Protein AF-A0A949GZT8-F1 (afdb_monomer)

Nearest PDB structures (foldseek):
  4mh6-assembly1_A  TM=4.927E-01  e=2.029E-02  Vibrio parahaemolyticus RIMD 2210633
  6ixg-assembly2_B  TM=6.464E-01  e=7.228E-01  Homo sapiens
  5xg2-assembly1_A  TM=4.345E-01  e=2.869E-01  Pyrococcus yayanosii CH1
  3zx6-assembly1_B  TM=3.781E-01  e=6.008E-01  Archaeoglobus fulgidus DSM 4304

Solvent-accessible surface area (backbone atoms only — not comparable to full-atom values): 7134 Å² total; per-residue (Å²): 109,72,68,52,57,51,50,31,53,51,28,48,50,51,32,52,57,42,47,51,51,46,53,51,41,51,52,50,49,52,52,50,52,50,53,51,51,52,52,52,54,50,49,52,53,50,49,58,61,27,73,81,33,83,88,39,45,68,58,41,54,56,47,51,53,52,50,52,54,53,49,54,52,47,53,51,55,48,52,54,46,49,54,49,41,50,54,42,52,52,52,40,52,52,28,48,53,52,25,53,52,35,52,54,53,46,52,55,50,52,53,54,47,52,55,50,51,53,52,50,53,49,52,52,52,53,51,52,49,54,60,56,72,72,53,132

Radius of gyration: 33.01 Å; Cα contacts (8 Å, |Δi|>4): 57; chains: 1; bounding box: 67×18×106 Å

Foldseek 3Di:
DVVLVVQLVVLVVQLVVLVVVLVVLVVVLVVLVVVLVVLVVVLVVLVVVCVVPPVCVVVNVVSVVVSVVVNVVSVVVNVVSVVVSVVSVVSSVVSVVSSVVSVVVVVVVVVVVVVVVVVVVVVVVVVVVVVVVPDD

Sequence (136 aa):
MRTLETLLKLAQRRLDDVGVQAGEAARRLDALAVKRSDLLNRERAEVEAGTSDPAAFHLVSAYRQRVKLALAALDVEIAEAQATSLRIREQLTIAYQEKSRFEQLVEQAVEREAVRLEALDQAALDEAAINRVGRP

Secondary structure (DSSP, 8-state):
-HHHHHHHHHHHHHHHHHHHHHHHHHHHHHHHHHHHHHHHHHHHHHHHHHHT-GGGHHHHHHHHHHHHHHHHHHHHHHHHHHHHHHHHHHHHHHHHHHHHHHHHHHHHHHHHHHHHHHHHHHHHHHHHHHHHHT--

Mean predicted aligned error: 7.24 Å

pLDDT: mean 91.95, std 9.42, range [49.0, 98.0]

Structure (mmCIF, N/CA/C/O backbone):
data_AF-A0A949GZT8-F1
#
_entry.id   AF-A0A949GZT8-F1
#
loop_
_atom_site.group_PDB
_atom_site.id
_atom_site.type_symbol
_atom_site.label_atom_id
_atom_site.label_alt_id
_atom_site.label_comp_id
_atom_site.label_asym_id
_atom_site.label_entity_id
_atom_site.label_seq_id
_atom_site.pdbx_PDB_ins_code
_atom_site.Cartn_x
_atom_site.Cartn_y
_atom_site.Cartn_z
_atom_site.occupancy
_atom_site.B_iso_or_equiv
_atom_site.auth_seq_id
_atom_site.auth_comp_id
_atom_site.auth_asym_id
_atom_site.auth_atom_id
_atom_site.pdbx_PDB_model_num
ATOM 1 N N . MET A 1 1 ? -21.524 -7.718 24.599 1.00 63.72 1 MET A N 1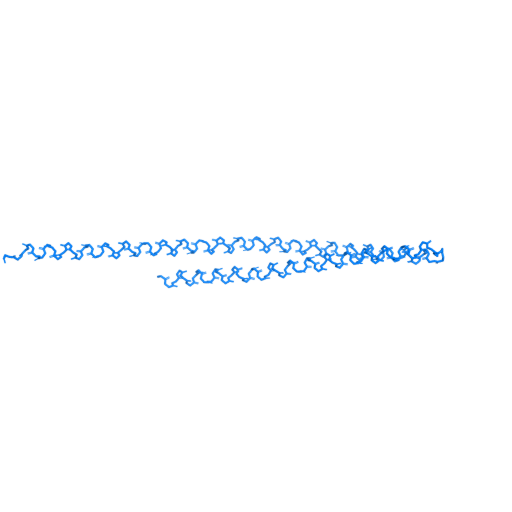
ATOM 2 C CA . MET A 1 1 ? -20.073 -7.861 24.335 1.00 63.72 1 MET A CA 1
ATOM 3 C C . MET A 1 1 ? -19.757 -8.516 22.992 1.00 63.72 1 MET A C 1
ATOM 5 O O . MET A 1 1 ? -19.085 -7.872 22.198 1.00 63.72 1 MET A O 1
ATOM 9 N N . ARG A 1 2 ? -20.311 -9.699 22.664 1.00 71.44 2 ARG A N 1
ATOM 10 C CA . ARG A 1 2 ? -20.016 -10.425 21.401 1.00 71.44 2 ARG A CA 1
ATOM 11 C C . ARG A 1 2 ? -20.094 -9.588 20.112 1.00 71.44 2 ARG A C 1
ATOM 13 O O . ARG A 1 2 ? -19.315 -9.814 19.191 1.00 71.44 2 ARG A O 1
ATOM 20 N N . THR A 1 3 ? -20.997 -8.612 20.034 1.00 88.56 3 THR A N 1
ATOM 21 C CA . THR A 1 3 ? -21.160 -7.760 18.844 1.00 88.56 3 THR A CA 1
ATOM 22 C C . THR A 1 3 ? -19.967 -6.824 18.613 1.00 88.56 3 THR A C 1
ATOM 24 O O . THR A 1 3 ? -19.502 -6.722 17.484 1.00 88.56 3 THR A O 1
ATOM 27 N N . LEU A 1 4 ? -19.425 -6.190 19.663 1.00 90.31 4 LEU A N 1
ATOM 28 C CA . LEU A 1 4 ? -18.268 -5.284 19.549 1.00 90.31 4 LEU A CA 1
ATOM 29 C C . LEU A 1 4 ? -16.985 -6.048 19.212 1.00 90.31 4 LEU A C 1
ATOM 31 O O . LEU A 1 4 ? -16.231 -5.628 18.343 1.00 90.31 4 LEU A O 1
ATOM 35 N N . GLU A 1 5 ? -16.781 -7.213 19.824 1.00 91.62 5 GLU A N 1
ATOM 36 C CA . GLU A 1 5 ? -15.660 -8.102 19.494 1.00 91.62 5 GLU A CA 1
ATOM 37 C C . GLU A 1 5 ? -15.725 -8.593 18.042 1.00 91.62 5 GLU A C 1
ATOM 39 O O . GLU A 1 5 ? -14.701 -8.722 17.373 1.00 91.62 5 GLU A O 1
ATOM 44 N N . THR A 1 6 ? -16.932 -8.853 17.531 1.00 95.00 6 THR A N 1
ATOM 45 C CA . THR A 1 6 ? -17.127 -9.233 16.125 1.00 95.00 6 THR A CA 1
ATOM 46 C C . THR A 1 6 ? -16.781 -8.075 15.189 1.00 95.00 6 THR A C 1
ATOM 48 O O . THR A 1 6 ? -16.100 -8.291 14.188 1.00 95.00 6 THR A O 1
ATOM 51 N N . LEU A 1 7 ? -17.187 -6.845 15.528 1.00 94.81 7 LEU A N 1
ATOM 52 C CA . LEU A 1 7 ? -16.825 -5.644 14.765 1.00 94.81 7 LEU A CA 1
ATOM 53 C C . LEU A 1 7 ? -15.315 -5.385 14.787 1.00 94.81 7 LEU A C 1
ATOM 55 O O . LEU A 1 7 ? -14.737 -5.092 13.744 1.00 94.81 7 LEU A O 1
ATOM 59 N N . LEU A 1 8 ? -14.659 -5.580 15.933 1.00 96.06 8 LEU A N 1
ATOM 60 C CA . LEU A 1 8 ? -13.205 -5.473 16.044 1.00 96.06 8 LEU A CA 1
ATOM 61 C C . LEU A 1 8 ? -12.490 -6.496 15.148 1.00 96.06 8 LEU A C 1
ATOM 63 O O . LEU A 1 8 ? -11.563 -6.141 14.423 1.00 96.06 8 LEU A O 1
ATOM 67 N N . LYS A 1 9 ? -12.948 -7.754 15.133 1.00 96.56 9 LYS A N 1
ATOM 68 C CA . LYS A 1 9 ? -12.408 -8.787 14.230 1.00 96.56 9 LYS A CA 1
ATOM 69 C C . LYS A 1 9 ? -12.608 -8.431 12.758 1.00 96.56 9 LYS A C 1
ATOM 71 O O . LYS A 1 9 ? -11.713 -8.662 11.950 1.00 96.56 9 LYS A O 1
ATOM 76 N N . LEU A 1 10 ? -13.763 -7.867 12.405 1.00 96.50 10 LEU A N 1
ATOM 77 C CA . LEU A 1 10 ? -14.035 -7.422 11.040 1.00 96.50 10 LEU A CA 1
ATOM 78 C C . LEU A 1 10 ? -13.110 -6.267 10.632 1.00 96.50 10 LEU A C 1
ATOM 80 O O . LEU A 1 10 ? -12.559 -6.291 9.534 1.00 96.50 10 LEU A O 1
ATOM 84 N N . ALA A 1 11 ? -12.894 -5.298 11.523 1.00 96.44 11 ALA A N 1
ATOM 85 C CA . ALA A 1 11 ? -11.981 -4.184 11.290 1.00 96.44 11 ALA A CA 1
ATOM 86 C C . ALA A 1 11 ? -10.520 -4.646 11.165 1.00 96.44 11 ALA A C 1
ATOM 88 O O . ALA A 1 11 ? -9.813 -4.185 10.273 1.00 96.44 11 ALA A O 1
ATOM 89 N N . GLN A 1 12 ? -10.086 -5.604 11.992 1.00 97.00 12 GLN A N 1
ATOM 90 C CA . GLN A 1 12 ? -8.771 -6.235 11.859 1.00 97.00 12 GLN A CA 1
ATOM 91 C C . GLN A 1 12 ? -8.621 -6.913 10.493 1.00 97.00 12 GLN A C 1
ATOM 93 O O . GLN A 1 12 ? -7.658 -6.643 9.786 1.00 97.00 12 GLN A O 1
ATOM 98 N N . ARG A 1 13 ? -9.608 -7.715 10.073 1.00 97.56 13 ARG A N 1
ATOM 99 C CA . ARG A 1 13 ? -9.579 -8.366 8.757 1.00 97.56 13 ARG A CA 1
ATOM 100 C C . ARG A 1 13 ? -9.494 -7.352 7.616 1.00 97.56 13 ARG A C 1
ATOM 102 O O . ARG A 1 13 ? -8.713 -7.537 6.695 1.00 97.56 13 ARG A O 1
ATOM 109 N N . ARG A 1 14 ? -10.262 -6.262 7.693 1.00 96.62 14 ARG A N 1
ATOM 110 C CA . ARG A 1 14 ? -10.200 -5.178 6.705 1.00 96.62 14 ARG A CA 1
ATOM 111 C C . ARG A 1 14 ? -8.812 -4.536 6.654 1.00 96.62 14 ARG A C 1
ATOM 113 O O . ARG A 1 14 ? -8.322 -4.250 5.566 1.00 96.62 14 ARG A O 1
ATOM 120 N N . LEU A 1 15 ? -8.191 -4.299 7.810 1.00 97.69 15 LEU A N 1
ATOM 121 C CA . LEU A 1 15 ? -6.830 -3.770 7.889 1.00 97.69 15 LEU A CA 1
ATOM 122 C C . LEU A 1 15 ? -5.824 -4.728 7.237 1.00 97.69 15 LEU A C 1
ATOM 124 O O . LEU A 1 15 ? -4.983 -4.276 6.462 1.00 97.69 15 LEU A O 1
ATOM 128 N N . ASP A 1 16 ? -5.948 -6.028 7.500 1.00 97.81 16 ASP A N 1
ATOM 129 C CA . ASP A 1 16 ? -5.089 -7.059 6.913 1.00 97.81 16 ASP A CA 1
ATOM 130 C C . ASP A 1 16 ? -5.250 -7.120 5.386 1.00 97.81 16 ASP A C 1
ATOM 132 O O . ASP A 1 16 ? -4.257 -7.085 4.658 1.00 97.81 16 ASP A O 1
ATOM 136 N N . ASP A 1 17 ? -6.491 -7.118 4.889 1.00 97.75 17 ASP A N 1
ATOM 137 C CA . ASP A 1 17 ? -6.802 -7.150 3.455 1.00 97.75 17 ASP A CA 1
ATOM 138 C C . ASP A 1 17 ? -6.201 -5.935 2.720 1.00 97.75 17 ASP A C 1
ATOM 140 O O . ASP A 1 17 ? -5.572 -6.075 1.667 1.00 97.75 17 ASP A O 1
ATOM 144 N N . VAL A 1 18 ? -6.333 -4.730 3.289 1.00 97.19 18 VAL A N 1
ATOM 145 C CA . VAL A 1 18 ? -5.719 -3.513 2.725 1.00 97.19 18 VAL A CA 1
ATOM 146 C C . VAL A 1 18 ? -4.190 -3.557 2.847 1.00 97.19 18 VAL A C 1
ATOM 148 O O . VAL A 1 18 ? -3.483 -3.088 1.954 1.00 97.19 18 VAL A O 1
ATOM 151 N N . GLY A 1 19 ? -3.654 -4.159 3.912 1.00 97.06 19 GLY A N 1
ATOM 152 C CA . GLY A 1 19 ? -2.219 -4.382 4.089 1.00 97.06 19 GLY A CA 1
ATOM 153 C C . GLY A 1 19 ? -1.613 -5.261 2.991 1.00 97.06 19 GLY A C 1
ATOM 154 O O . GLY A 1 19 ? -0.549 -4.938 2.459 1.00 97.06 19 GLY A O 1
ATOM 155 N N . VAL A 1 20 ? -2.316 -6.321 2.581 1.00 98.00 20 VAL A N 1
ATOM 156 C CA . VAL A 1 20 ? -1.912 -7.168 1.445 1.00 98.00 20 VAL A CA 1
ATOM 157 C C . VAL A 1 20 ? -1.854 -6.349 0.154 1.00 98.00 20 VAL A C 1
ATOM 159 O O . VAL A 1 20 ? -0.839 -6.380 -0.546 1.00 98.00 20 VAL A O 1
ATOM 162 N N . GLN A 1 21 ? -2.892 -5.555 -0.123 1.00 97.31 21 GLN A N 1
ATOM 163 C CA . GLN A 1 21 ? -2.943 -4.689 -1.307 1.00 97.31 21 GLN A CA 1
ATOM 164 C C . GLN A 1 21 ? -1.808 -3.657 -1.317 1.00 97.31 21 GLN A C 1
ATOM 166 O O . GLN A 1 21 ? -1.208 -3.401 -2.362 1.00 97.31 21 GLN A O 1
ATOM 171 N N . ALA A 1 22 ? -1.462 -3.093 -0.156 1.00 96.50 22 ALA A N 1
ATOM 172 C CA . ALA A 1 22 ? -0.331 -2.177 -0.027 1.00 96.50 22 ALA A CA 1
ATOM 173 C C . ALA A 1 22 ? 0.995 -2.868 -0.384 1.00 96.50 22 ALA A C 1
ATOM 175 O O . ALA A 1 22 ? 1.807 -2.310 -1.125 1.00 96.50 22 ALA A O 1
ATOM 176 N N . GLY A 1 23 ? 1.194 -4.104 0.083 1.00 96.94 23 GLY A N 1
ATOM 177 C CA . GLY A 1 23 ? 2.371 -4.907 -0.248 1.00 96.94 23 GLY A CA 1
ATOM 178 C C . GLY A 1 23 ? 2.450 -5.299 -1.729 1.00 96.94 23 GLY A C 1
ATOM 179 O O . GLY A 1 23 ? 3.538 -5.376 -2.300 1.00 96.94 23 GLY A O 1
ATOM 180 N N . GLU A 1 24 ? 1.319 -5.544 -2.386 1.00 97.38 24 GLU A N 1
ATOM 181 C CA . GLU A 1 24 ? 1.264 -5.769 -3.837 1.00 97.38 24 GLU A CA 1
ATOM 182 C C . GLU A 1 24 ? 1.588 -4.501 -4.633 1.00 97.38 24 GLU A C 1
ATOM 184 O O . GLU A 1 24 ? 2.376 -4.554 -5.580 1.00 97.38 24 GLU A O 1
ATOM 189 N N . ALA A 1 25 ? 1.047 -3.352 -4.222 1.00 96.75 25 ALA A N 1
ATOM 190 C CA . ALA A 1 25 ? 1.331 -2.066 -4.852 1.00 96.75 25 ALA A CA 1
ATOM 191 C C . ALA A 1 25 ? 2.815 -1.679 -4.735 1.00 96.75 25 ALA A C 1
ATOM 193 O O . ALA A 1 25 ? 3.409 -1.245 -5.723 1.00 96.75 25 ALA A O 1
ATOM 194 N N . ALA A 1 26 ? 3.430 -1.902 -3.568 1.00 95.81 26 ALA A N 1
ATOM 195 C CA . ALA A 1 26 ? 4.860 -1.680 -3.357 1.00 95.81 26 ALA A CA 1
ATOM 196 C C . ALA A 1 26 ? 5.712 -2.564 -4.283 1.00 95.81 26 ALA A C 1
ATOM 198 O O . ALA A 1 26 ? 6.533 -2.052 -5.041 1.00 95.81 26 ALA A O 1
ATOM 199 N N . ARG A 1 27 ? 5.434 -3.876 -4.328 1.00 97.88 27 ARG A N 1
ATOM 200 C CA . ARG A 1 27 ? 6.136 -4.810 -5.227 1.00 97.88 27 ARG A CA 1
ATOM 201 C C . ARG A 1 27 ? 6.001 -4.424 -6.700 1.00 97.88 27 ARG A C 1
ATOM 203 O O . ARG A 1 27 ? 6.953 -4.570 -7.464 1.00 97.88 27 ARG A O 1
ATOM 210 N N . ARG A 1 28 ? 4.833 -3.923 -7.113 1.00 97.38 28 ARG A N 1
ATOM 211 C CA . ARG A 1 28 ? 4.620 -3.429 -8.480 1.00 97.38 28 ARG A CA 1
ATOM 212 C C . ARG A 1 28 ? 5.479 -2.201 -8.781 1.00 97.38 28 ARG A C 1
ATOM 214 O O . ARG A 1 28 ? 6.051 -2.131 -9.866 1.00 97.38 28 ARG A O 1
ATOM 221 N N . LEU A 1 29 ? 5.570 -1.251 -7.852 1.00 97.50 29 LEU A N 1
ATOM 222 C CA . LEU A 1 29 ? 6.425 -0.072 -8.004 1.00 97.50 29 LEU A CA 1
ATOM 223 C C . LEU A 1 29 ? 7.901 -0.454 -8.114 1.00 97.50 29 LEU A C 1
ATOM 225 O O . LEU A 1 29 ? 8.577 0.027 -9.024 1.00 97.50 29 LEU A O 1
ATOM 229 N N . ASP A 1 30 ? 8.369 -1.368 -7.265 1.00 97.69 30 ASP A N 1
ATOM 230 C CA . ASP A 1 30 ? 9.743 -1.870 -7.314 1.00 97.69 30 ASP A CA 1
ATOM 231 C C . ASP A 1 30 ? 10.036 -2.550 -8.658 1.00 97.69 30 ASP A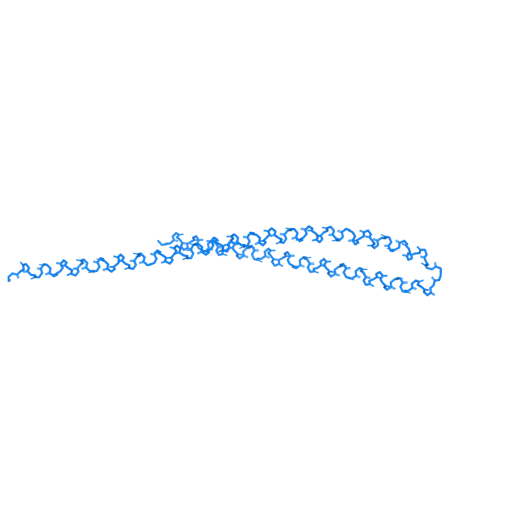 C 1
ATOM 233 O O . ASP A 1 30 ? 11.042 -2.258 -9.305 1.00 97.69 30 ASP A O 1
ATOM 237 N N . ALA A 1 31 ? 9.123 -3.398 -9.143 1.00 98.00 31 ALA A N 1
ATOM 238 C CA . ALA A 1 31 ? 9.271 -4.064 -10.436 1.00 98.00 31 ALA A CA 1
ATOM 239 C C . ALA A 1 31 ? 9.342 -3.069 -11.610 1.00 98.00 31 ALA A C 1
ATOM 241 O O . ALA A 1 31 ? 10.156 -3.240 -12.522 1.00 98.00 31 ALA A O 1
ATOM 242 N N . LEU A 1 32 ? 8.521 -2.013 -11.593 1.00 98.00 32 LEU A N 1
ATOM 243 C CA . LEU A 1 32 ? 8.565 -0.957 -12.609 1.00 98.00 32 LEU A CA 1
ATOM 244 C C . LEU A 1 32 ? 9.864 -0.145 -12.534 1.00 98.00 32 LEU A C 1
ATOM 246 O O . LEU A 1 32 ? 10.447 0.169 -13.574 1.00 98.00 32 LEU A O 1
ATOM 250 N N . ALA A 1 33 ? 10.350 0.152 -11.326 1.00 95.88 33 ALA A N 1
ATOM 251 C CA . ALA A 1 33 ? 11.615 0.848 -11.119 1.00 95.88 33 ALA A CA 1
ATOM 252 C C . ALA A 1 33 ? 12.804 0.036 -11.657 1.00 95.88 33 ALA A C 1
ATOM 254 O O . ALA A 1 33 ? 13.629 0.585 -12.390 1.00 95.88 33 ALA A O 1
ATOM 255 N N . VAL A 1 34 ? 12.842 -1.273 -11.380 1.00 97.69 34 VAL A N 1
ATOM 256 C CA . VAL A 1 34 ? 13.857 -2.196 -11.916 1.00 97.69 34 VAL A CA 1
ATOM 257 C C . VAL A 1 34 ? 13.787 -2.258 -13.442 1.00 97.69 34 VAL A C 1
ATOM 259 O O . VAL A 1 34 ? 14.794 -2.084 -14.124 1.00 97.69 34 VAL A O 1
ATOM 262 N N . LYS A 1 35 ? 12.587 -2.411 -14.015 1.00 97.81 35 LYS A N 1
ATOM 263 C CA . LYS A 1 35 ? 12.402 -2.433 -15.475 1.00 97.81 35 LYS A CA 1
ATOM 264 C C . LYS A 1 35 ? 12.910 -1.147 -16.135 1.00 97.81 35 LYS A C 1
ATOM 266 O O . LYS A 1 35 ? 13.532 -1.196 -17.197 1.00 97.81 35 LYS A O 1
ATOM 271 N N . ARG A 1 36 ? 12.670 0.004 -15.502 1.00 97.12 36 ARG A N 1
ATOM 272 C CA . ARG A 1 36 ? 13.163 1.306 -15.962 1.00 97.12 36 ARG A CA 1
ATOM 273 C C . ARG A 1 36 ? 14.687 1.401 -15.877 1.00 97.12 36 ARG A C 1
ATOM 275 O O . ARG A 1 36 ? 15.308 1.851 -16.840 1.00 97.12 36 ARG A O 1
ATOM 282 N N . SER A 1 37 ? 15.296 0.977 -14.766 1.00 96.62 37 SER A N 1
ATOM 283 C CA . SER A 1 37 ? 16.759 0.987 -14.624 1.00 96.62 37 SER A CA 1
ATOM 284 C C . SER A 1 37 ? 17.438 0.054 -15.619 1.00 96.62 37 SER A C 1
ATOM 286 O O . SER A 1 37 ? 18.434 0.437 -16.227 1.00 96.62 37 SER A O 1
ATOM 288 N N . ASP A 1 38 ? 16.872 -1.129 -15.851 1.00 97.19 38 ASP A N 1
ATOM 289 C CA . ASP A 1 38 ? 17.402 -2.096 -16.812 1.00 97.19 38 ASP A CA 1
ATOM 290 C C . ASP A 1 38 ? 17.378 -1.541 -18.233 1.00 97.19 38 ASP A C 1
ATOM 292 O O . ASP A 1 38 ? 18.349 -1.686 -18.975 1.00 97.19 38 ASP A O 1
ATOM 296 N N . LEU A 1 39 ? 16.290 -0.866 -18.612 1.00 96.38 39 LEU A N 1
ATOM 297 C CA . LEU A 1 39 ? 16.175 -0.239 -19.924 1.00 96.38 39 LEU A CA 1
ATOM 298 C C . LEU A 1 39 ? 17.215 0.877 -20.117 1.00 96.38 39 LEU A C 1
ATOM 300 O O . LEU A 1 39 ? 17.838 0.946 -21.173 1.00 96.38 39 LEU A O 1
ATOM 304 N N . LEU A 1 40 ? 17.449 1.703 -19.092 1.00 95.81 40 LEU A N 1
ATOM 305 C CA . LEU A 1 40 ? 18.490 2.739 -19.115 1.00 95.81 40 LEU A CA 1
ATOM 306 C C . LEU A 1 40 ? 19.901 2.143 -19.196 1.00 95.81 40 LEU A C 1
ATOM 308 O O . LEU A 1 40 ? 20.740 2.642 -19.942 1.00 95.81 40 LEU A O 1
ATOM 312 N N . ASN A 1 41 ? 20.170 1.068 -18.455 1.00 96.06 41 ASN A N 1
ATOM 313 C CA . ASN A 1 41 ? 21.465 0.389 -18.490 1.00 96.06 41 ASN A CA 1
ATOM 314 C C . ASN A 1 41 ? 21.728 -0.241 -19.863 1.00 96.06 41 ASN A C 1
ATOM 316 O O . ASN A 1 41 ? 22.827 -0.113 -20.399 1.00 96.06 41 ASN A O 1
ATOM 320 N N . ARG A 1 42 ? 20.704 -0.855 -20.469 1.00 93.94 42 ARG A N 1
ATOM 321 C CA . ARG A 1 42 ? 20.778 -1.367 -21.844 1.00 93.94 42 ARG A CA 1
ATOM 322 C C . ARG A 1 42 ? 20.982 -0.246 -22.856 1.00 93.94 42 ARG A C 1
ATOM 324 O O . ARG A 1 42 ? 21.767 -0.421 -23.775 1.00 93.94 42 ARG A O 1
ATOM 331 N N . GLU A 1 43 ? 20.320 0.904 -22.696 1.00 94.12 43 GLU A N 1
ATOM 332 C CA . GLU A 1 43 ? 2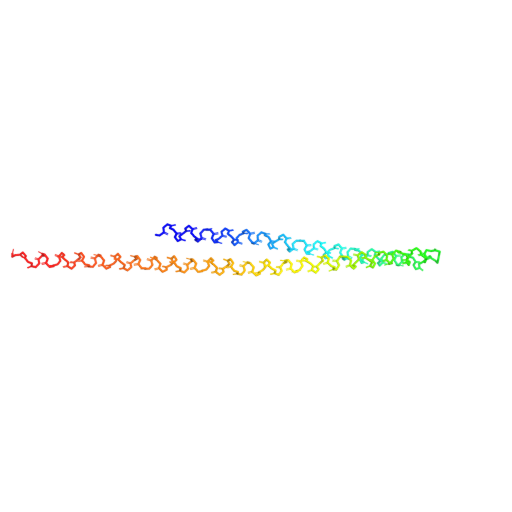0.567 2.068 -23.558 1.00 94.12 43 GLU A CA 1
ATOM 333 C C . GLU A 1 43 ? 22.036 2.482 -23.530 1.00 94.12 43 GLU A C 1
ATOM 335 O O . GLU A 1 43 ? 22.641 2.655 -24.583 1.00 94.12 43 GLU A O 1
ATOM 340 N N . ARG A 1 44 ? 22.617 2.604 -22.332 1.00 92.38 44 ARG A N 1
ATOM 341 C CA . ARG A 1 44 ? 24.022 2.995 -22.164 1.00 92.38 44 ARG A CA 1
ATOM 342 C C . ARG A 1 44 ? 24.969 2.017 -22.852 1.00 92.38 44 ARG A C 1
ATOM 344 O O . ARG A 1 44 ? 25.814 2.464 -23.616 1.00 92.38 44 ARG A O 1
ATOM 351 N N . ALA A 1 45 ? 24.770 0.715 -22.653 1.00 90.56 45 ALA A N 1
ATOM 352 C CA . ALA A 1 45 ? 25.598 -0.316 -23.276 1.00 90.56 45 ALA A CA 1
ATOM 353 C C . ALA A 1 45 ? 25.536 -0.272 -24.816 1.00 90.56 45 ALA A C 1
ATOM 355 O O . ALA A 1 45 ? 26.565 -0.351 -25.481 1.00 90.56 45 ALA A O 1
ATOM 356 N N . GLU A 1 46 ? 24.341 -0.093 -25.386 1.00 88.81 46 GLU A N 1
ATOM 357 C CA . GLU A 1 46 ? 24.144 0.003 -26.842 1.00 88.81 46 GLU A CA 1
ATOM 358 C C . GLU A 1 46 ? 24.741 1.289 -27.428 1.00 88.81 46 GLU A C 1
ATOM 360 O O . GLU A 1 46 ? 25.315 1.284 -28.517 1.00 88.81 46 GLU A O 1
ATOM 365 N N . VAL A 1 47 ? 24.642 2.407 -26.702 1.00 88.38 47 VAL A N 1
ATOM 366 C CA . VAL A 1 47 ? 25.278 3.668 -27.106 1.00 88.38 47 VAL A CA 1
ATOM 367 C C . VAL A 1 47 ? 26.795 3.533 -27.089 1.00 88.38 47 VAL A C 1
ATOM 369 O O . VAL A 1 47 ? 27.432 3.892 -28.076 1.00 88.38 47 VAL A O 1
ATOM 372 N N . GLU A 1 48 ? 27.363 2.985 -26.013 1.00 87.31 48 GLU A N 1
ATOM 373 C CA . GLU A 1 48 ? 28.803 2.752 -25.880 1.00 87.31 48 GLU A CA 1
ATOM 374 C C . GLU A 1 48 ? 29.328 1.864 -27.015 1.00 87.31 48 GLU A C 1
ATOM 376 O O . GLU A 1 48 ? 30.281 2.255 -27.693 1.00 87.31 48 GLU A O 1
ATOM 381 N N . ALA A 1 49 ? 28.652 0.743 -27.289 1.00 84.44 49 ALA A N 1
ATOM 382 C CA . ALA A 1 49 ? 29.001 -0.186 -28.364 1.00 84.44 49 ALA A CA 1
ATOM 383 C C . ALA A 1 49 ? 28.903 0.433 -29.768 1.00 84.44 49 ALA A C 1
ATOM 385 O O . ALA A 1 49 ? 29.657 0.063 -30.662 1.00 84.44 49 ALA A O 1
ATOM 386 N N . GLY A 1 50 ? 27.990 1.382 -29.978 1.00 82.12 50 GLY A N 1
ATOM 387 C CA . GLY A 1 50 ? 27.860 2.078 -31.255 1.00 82.12 50 GLY A CA 1
ATOM 388 C C . GLY A 1 50 ? 28.863 3.215 -31.463 1.00 82.12 50 GLY A C 1
ATOM 389 O O . GLY A 1 50 ? 29.121 3.599 -32.600 1.00 82.12 50 GLY A O 1
ATOM 390 N N . THR A 1 51 ? 29.467 3.751 -30.398 1.00 79.12 51 THR A N 1
ATOM 391 C CA . THR A 1 51 ? 30.518 4.786 -30.509 1.00 79.12 51 THR A CA 1
ATOM 392 C C . THR A 1 51 ? 31.794 4.265 -31.170 1.00 79.12 51 THR A C 1
ATOM 394 O O . THR A 1 51 ? 32.536 5.044 -31.766 1.00 79.12 51 THR A O 1
ATOM 397 N N . SER A 1 52 ? 32.063 2.964 -31.057 1.00 79.94 52 SER A N 1
ATOM 398 C CA . SER A 1 52 ? 33.232 2.305 -31.644 1.00 79.94 52 SER A CA 1
ATOM 399 C C . SER A 1 52 ? 33.046 1.900 -33.111 1.00 79.94 52 SER A C 1
ATOM 401 O O . SER A 1 52 ? 34.031 1.515 -33.739 1.00 79.94 52 SER A O 1
ATOM 403 N N . ASP A 1 53 ? 31.836 2.020 -33.678 1.00 78.88 53 ASP A N 1
ATOM 404 C CA . ASP A 1 53 ? 31.544 1.705 -35.082 1.00 78.88 53 ASP A CA 1
ATOM 405 C C . ASP A 1 53 ? 30.720 2.818 -35.772 1.00 78.88 53 ASP A C 1
ATOM 407 O O . ASP A 1 53 ? 29.501 2.912 -35.588 1.00 78.88 53 ASP A O 1
ATOM 411 N N . PRO A 1 54 ? 31.345 3.642 -36.636 1.00 72.75 54 PRO A N 1
ATOM 412 C CA . PRO A 1 54 ? 30.658 4.686 -37.395 1.00 72.75 54 PRO A CA 1
ATOM 413 C C . PRO A 1 54 ? 29.496 4.185 -38.269 1.00 72.75 54 PRO A C 1
ATOM 415 O O . PRO A 1 54 ? 28.554 4.943 -38.513 1.00 72.75 54 PRO A O 1
ATOM 418 N N . ALA A 1 55 ? 29.519 2.927 -38.727 1.00 79.19 55 ALA A N 1
ATOM 419 C CA . ALA A 1 55 ? 28.437 2.351 -39.527 1.00 7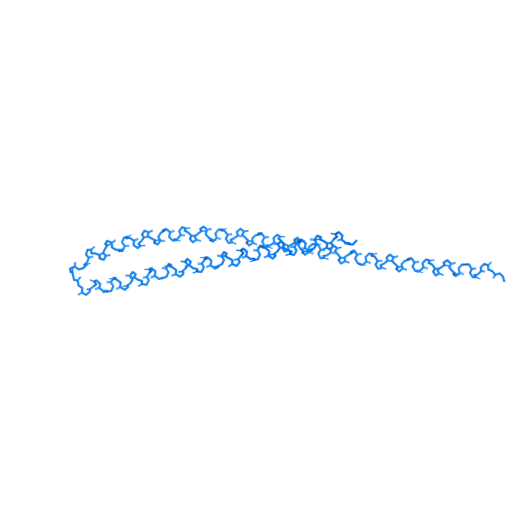9.19 55 ALA A CA 1
ATOM 420 C C . ALA A 1 55 ? 27.178 2.054 -38.687 1.00 79.19 55 ALA A C 1
ATOM 422 O O . ALA A 1 55 ? 26.064 2.044 -39.217 1.00 79.19 55 ALA A O 1
ATOM 423 N N . ALA A 1 56 ? 27.329 1.880 -37.370 1.00 77.06 56 ALA A N 1
ATOM 424 C CA . ALA A 1 56 ? 26.236 1.599 -36.441 1.00 77.06 56 ALA A CA 1
ATOM 425 C C . ALA A 1 56 ? 25.488 2.863 -35.966 1.00 77.06 56 ALA A C 1
ATOM 427 O O . ALA A 1 56 ? 24.413 2.760 -35.369 1.00 77.06 56 ALA A O 1
ATOM 428 N N . PHE A 1 57 ? 25.992 4.067 -36.262 1.00 76.94 57 PHE A N 1
ATOM 429 C CA . PHE A 1 57 ? 25.470 5.331 -35.724 1.00 76.94 57 PHE A CA 1
ATOM 430 C C . PHE A 1 57 ? 23.960 5.545 -35.960 1.00 76.94 57 PHE A C 1
ATOM 432 O O . PHE A 1 57 ? 23.220 5.939 -35.052 1.00 76.94 57 PHE A O 1
ATOM 439 N N . HIS A 1 58 ? 23.465 5.250 -37.166 1.00 76.88 58 HIS A N 1
ATOM 440 C CA . HIS A 1 58 ? 22.039 5.394 -37.488 1.00 76.88 58 HIS A CA 1
ATOM 441 C C . HIS A 1 58 ? 21.152 4.398 -36.723 1.00 76.88 58 HIS A C 1
ATOM 443 O O . HIS A 1 58 ? 20.027 4.741 -36.347 1.00 76.88 58 HIS A O 1
ATOM 449 N N . LEU A 1 59 ? 21.664 3.194 -36.447 1.00 82.75 59 LEU A N 1
ATOM 450 C CA . LEU A 1 59 ? 20.956 2.164 -35.686 1.00 82.75 59 LEU A CA 1
ATOM 451 C C . LEU A 1 59 ? 20.822 2.567 -34.214 1.00 82.75 59 LEU A C 1
ATOM 453 O O . LEU A 1 59 ? 19.730 2.466 -33.651 1.00 82.75 59 LEU A O 1
ATOM 457 N N . VAL A 1 60 ? 21.886 3.125 -33.628 1.00 86.81 60 VAL A N 1
ATOM 458 C CA . VAL A 1 60 ? 21.874 3.664 -32.259 1.00 86.81 60 VAL A CA 1
ATOM 459 C C . VAL A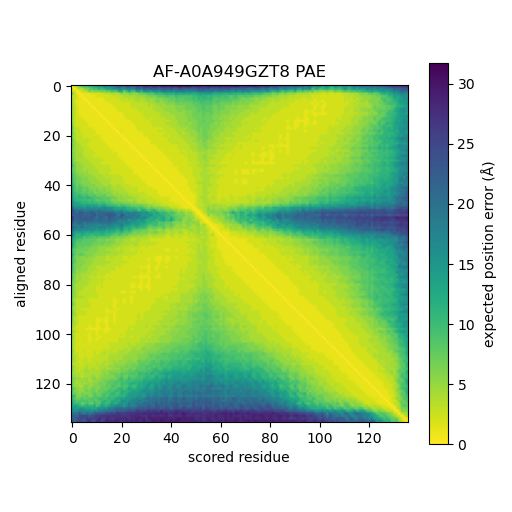 1 60 ? 20.841 4.779 -32.126 1.00 86.81 60 VAL A C 1
ATOM 461 O O . VAL A 1 60 ? 20.051 4.784 -31.186 1.00 86.81 60 VAL A O 1
ATOM 464 N N . SER A 1 61 ? 20.788 5.712 -33.080 1.00 87.31 61 SER A N 1
ATOM 465 C CA . SER A 1 61 ? 19.833 6.828 -33.036 1.00 87.31 61 SER A CA 1
ATOM 466 C C . SER A 1 61 ? 18.372 6.352 -33.055 1.00 87.31 61 SER A C 1
ATOM 468 O O . SER A 1 61 ? 17.561 6.771 -32.222 1.00 87.31 61 SER A O 1
ATOM 470 N N . ALA A 1 62 ? 18.038 5.413 -33.949 1.00 88.81 62 ALA A N 1
ATOM 471 C CA . ALA A 1 62 ? 16.702 4.820 -34.011 1.00 88.81 62 ALA A CA 1
ATOM 472 C C . ALA A 1 62 ? 16.357 4.029 -32.736 1.00 88.81 62 ALA A C 1
ATOM 474 O O . ALA A 1 62 ? 15.234 4.115 -32.232 1.00 88.81 62 ALA A O 1
ATOM 475 N N . TYR A 1 63 ? 17.322 3.290 -32.183 1.00 90.69 63 TYR A N 1
ATOM 476 C CA . TYR A 1 63 ? 17.158 2.565 -30.925 1.00 90.69 63 TYR A CA 1
ATOM 477 C C . TYR A 1 63 ? 16.895 3.510 -29.745 1.00 90.69 63 TYR A C 1
ATOM 479 O O . TYR A 1 63 ? 15.926 3.312 -29.011 1.00 90.69 63 TYR A O 1
ATOM 487 N N . ARG A 1 64 ? 17.661 4.600 -29.612 1.00 91.88 64 ARG A N 1
ATOM 488 C CA . ARG A 1 64 ? 17.455 5.610 -28.559 1.00 91.88 64 ARG A CA 1
ATOM 489 C C . ARG A 1 64 ? 16.074 6.250 -28.621 1.00 91.88 64 ARG A C 1
ATOM 491 O O . ARG A 1 64 ? 15.461 6.482 -27.581 1.00 91.88 64 ARG A O 1
ATOM 498 N N . GLN A 1 65 ? 15.543 6.500 -29.820 1.00 93.56 65 GLN A N 1
ATOM 499 C CA . GLN A 1 65 ? 14.167 6.984 -29.953 1.00 93.56 65 GLN A CA 1
ATOM 500 C C . GLN A 1 65 ? 13.144 5.977 -29.414 1.00 93.56 65 GLN A C 1
ATOM 502 O O . GLN A 1 65 ? 12.234 6.367 -28.682 1.00 93.56 65 GLN A O 1
ATOM 507 N N . ARG A 1 66 ? 13.310 4.682 -29.711 1.00 94.50 66 ARG A N 1
ATOM 508 C CA . ARG A 1 66 ? 12.438 3.623 -29.173 1.00 94.50 66 ARG A CA 1
ATOM 509 C C . ARG A 1 66 ? 12.540 3.523 -27.653 1.00 94.50 66 ARG A C 1
ATOM 511 O O . ARG A 1 66 ? 11.511 3.459 -26.987 1.00 94.50 66 ARG A O 1
ATOM 518 N N . VAL A 1 67 ? 13.757 3.565 -27.109 1.00 96.19 67 VAL A N 1
ATOM 519 C CA . VAL A 1 67 ? 13.993 3.571 -25.658 1.00 96.19 67 VAL A CA 1
ATOM 520 C C . VAL A 1 67 ? 13.317 4.772 -25.005 1.00 96.19 67 VAL A C 1
ATOM 522 O O . VAL A 1 67 ? 12.618 4.602 -24.013 1.00 96.19 67 VAL A O 1
ATOM 525 N N . LYS A 1 68 ? 13.443 5.973 -25.581 1.00 96.44 68 LYS A N 1
ATOM 526 C CA . LYS A 1 68 ? 12.787 7.183 -25.069 1.00 96.44 68 LYS A CA 1
ATOM 527 C C . LYS A 1 68 ? 11.265 7.029 -24.996 1.00 96.44 68 LYS A C 1
ATOM 529 O O . LYS A 1 68 ? 10.671 7.402 -23.989 1.00 96.44 68 LYS A O 1
ATOM 534 N N . LEU A 1 69 ? 10.639 6.479 -26.037 1.00 97.00 69 LEU A N 1
ATOM 535 C CA . LEU A 1 69 ? 9.195 6.217 -26.043 1.00 97.00 69 LEU A CA 1
ATOM 536 C C . LEU A 1 69 ? 8.803 5.174 -24.986 1.00 97.00 69 LEU A C 1
ATOM 538 O O . LEU A 1 69 ? 7.821 5.363 -24.272 1.00 97.00 69 LEU A O 1
ATOM 542 N N . ALA A 1 70 ? 9.589 4.105 -24.847 1.00 97.06 70 ALA A N 1
ATOM 543 C CA . ALA A 1 70 ? 9.357 3.075 -23.838 1.00 97.06 70 ALA A CA 1
ATOM 544 C C . ALA A 1 70 ? 9.529 3.607 -22.403 1.00 97.06 70 ALA A C 1
ATOM 546 O O . ALA A 1 70 ? 8.739 3.261 -21.528 1.00 97.06 70 ALA A O 1
ATOM 547 N N . LEU A 1 71 ? 10.511 4.480 -22.161 1.00 97.44 71 LEU A N 1
ATOM 548 C CA . LEU A 1 71 ? 10.692 5.158 -20.875 1.00 97.44 71 LEU A CA 1
ATOM 549 C C . LEU A 1 71 ? 9.521 6.087 -20.561 1.00 97.44 71 LEU A C 1
ATOM 551 O O . LEU A 1 71 ? 9.028 6.060 -19.442 1.00 97.44 71 LEU A O 1
ATOM 555 N N . ALA A 1 72 ? 9.031 6.847 -21.544 1.00 97.44 72 ALA A N 1
ATOM 556 C CA . ALA A 1 72 ? 7.865 7.704 -21.353 1.00 97.44 72 ALA A CA 1
ATOM 557 C C . ALA A 1 72 ? 6.611 6.893 -20.979 1.00 97.44 72 ALA A C 1
ATOM 559 O O . ALA A 1 72 ? 5.869 7.291 -20.087 1.00 97.44 72 ALA A O 1
ATOM 560 N N . ALA A 1 73 ? 6.398 5.735 -21.613 1.00 97.56 73 ALA A N 1
ATOM 561 C CA . ALA A 1 73 ? 5.313 4.827 -21.241 1.00 97.56 73 ALA A CA 1
ATOM 562 C C . ALA A 1 73 ? 5.487 4.277 -19.812 1.00 97.56 73 ALA A C 1
ATOM 564 O O . ALA A 1 73 ? 4.539 4.289 -19.030 1.00 97.56 73 ALA A O 1
ATOM 565 N N . LEU A 1 74 ? 6.706 3.867 -19.440 1.00 97.62 74 LEU A N 1
ATOM 566 C CA . LEU A 1 74 ? 7.008 3.412 -18.079 1.00 97.62 74 LEU A CA 1
ATOM 567 C C . LEU A 1 74 ? 6.807 4.509 -17.032 1.00 97.62 74 LEU A C 1
ATOM 569 O O . LEU A 1 74 ? 6.318 4.217 -15.947 1.00 97.62 74 LEU A O 1
ATOM 573 N N . ASP A 1 75 ? 7.160 5.755 -17.338 1.00 97.25 75 ASP A N 1
ATOM 574 C CA . ASP A 1 75 ? 6.972 6.879 -16.421 1.00 97.25 75 ASP A CA 1
ATOM 575 C C . ASP A 1 75 ? 5.473 7.124 -16.148 1.00 97.25 75 ASP A C 1
ATOM 577 O O . ASP A 1 75 ? 5.095 7.384 -15.004 1.00 97.25 75 ASP A O 1
ATOM 581 N N . VAL A 1 76 ? 4.606 6.955 -17.157 1.00 97.94 76 VAL A N 1
ATOM 582 C CA . VAL A 1 76 ? 3.142 6.989 -16.977 1.00 97.94 76 VAL A CA 1
ATOM 583 C C . VAL A 1 76 ? 2.670 5.828 -16.098 1.00 97.94 76 VAL A C 1
ATOM 585 O O . VAL A 1 76 ? 1.966 6.059 -15.115 1.00 97.94 76 VAL A O 1
ATOM 588 N N . GLU A 1 77 ? 3.103 4.596 -16.381 1.00 97.44 77 GLU A N 1
ATOM 589 C CA . GLU A 1 77 ? 2.745 3.420 -15.570 1.00 97.44 77 GLU A CA 1
ATOM 590 C C . GLU A 1 77 ? 3.194 3.563 -14.103 1.00 97.44 77 GLU A C 1
ATOM 592 O O . GLU A 1 77 ? 2.466 3.183 -13.181 1.00 97.44 77 GLU A O 1
ATOM 597 N N . ILE A 1 78 ? 4.385 4.124 -13.870 1.00 97.56 78 ILE A N 1
ATOM 598 C CA . ILE A 1 78 ? 4.914 4.400 -12.529 1.00 97.56 78 ILE A CA 1
ATOM 599 C C . ILE A 1 78 ? 4.049 5.445 -11.827 1.00 97.56 78 ILE A C 1
ATOM 601 O O . ILE A 1 78 ? 3.674 5.232 -10.674 1.00 97.56 78 ILE A O 1
ATOM 605 N N . ALA A 1 79 ? 3.694 6.541 -12.500 1.00 97.62 79 ALA A N 1
ATOM 606 C CA . ALA A 1 79 ? 2.843 7.578 -11.921 1.00 97.62 79 ALA A CA 1
ATOM 607 C C . ALA A 1 79 ? 1.458 7.028 -11.530 1.00 97.62 79 ALA A C 1
ATOM 609 O O . ALA A 1 79 ? 0.954 7.308 -10.439 1.00 97.62 79 ALA A O 1
ATOM 610 N N . GLU A 1 80 ? 0.857 6.184 -12.370 1.00 97.25 80 GLU A N 1
ATOM 611 C CA . GLU A 1 80 ? -0.413 5.514 -12.071 1.00 97.25 80 GLU A CA 1
ATOM 612 C C . GLU A 1 80 ? -0.302 4.544 -10.885 1.00 97.25 80 GLU A C 1
ATOM 614 O O . GLU A 1 80 ? -1.180 4.505 -10.009 1.00 97.25 80 GLU A O 1
ATOM 619 N N . ALA A 1 81 ? 0.787 3.774 -10.821 1.00 97.06 81 ALA A N 1
ATOM 620 C CA . ALA A 1 81 ? 1.065 2.877 -9.705 1.00 97.06 81 ALA A CA 1
ATOM 621 C C . ALA A 1 81 ? 1.291 3.656 -8.396 1.00 97.06 81 ALA A C 1
ATOM 623 O O . ALA A 1 81 ? 0.770 3.259 -7.353 1.00 97.06 81 ALA A O 1
ATOM 624 N N . GLN A 1 82 ? 1.980 4.800 -8.445 1.00 97.75 82 GLN A N 1
ATOM 625 C CA . GLN A 1 82 ? 2.182 5.690 -7.298 1.00 97.75 82 GLN A CA 1
ATOM 626 C C . GLN A 1 82 ? 0.858 6.279 -6.808 1.00 97.75 82 GLN A C 1
ATOM 628 O O . GLN A 1 82 ? 0.568 6.231 -5.612 1.00 97.75 82 GLN A O 1
ATOM 633 N N . ALA A 1 83 ? 0.016 6.769 -7.722 1.00 97.44 83 ALA A N 1
ATOM 634 C CA . ALA A 1 83 ? -1.315 7.266 -7.386 1.00 97.44 83 ALA A CA 1
ATOM 635 C C . ALA A 1 83 ? -2.175 6.173 -6.732 1.00 97.44 83 ALA A C 1
ATOM 637 O O . ALA A 1 83 ? -2.900 6.427 -5.772 1.00 97.44 83 ALA A O 1
ATOM 638 N N . THR A 1 84 ? -2.068 4.935 -7.213 1.00 96.62 84 THR A N 1
ATOM 639 C CA . THR A 1 84 ? -2.765 3.787 -6.622 1.00 96.62 84 THR A CA 1
ATOM 640 C C . THR A 1 84 ? -2.234 3.456 -5.228 1.00 96.62 84 THR A C 1
ATOM 642 O O . THR A 1 84 ? -3.026 3.286 -4.303 1.00 96.62 84 THR A O 1
ATOM 645 N N . SER A 1 85 ? -0.913 3.451 -5.041 1.00 96.88 85 SER A N 1
ATOM 646 C CA . SER A 1 85 ? -0.291 3.248 -3.730 1.00 96.88 85 SER A CA 1
ATOM 647 C C . SER A 1 85 ? -0.702 4.319 -2.715 1.00 96.88 85 SER A C 1
ATOM 649 O O . SER A 1 85 ? -0.898 3.998 -1.543 1.00 96.88 85 SER A O 1
ATOM 651 N N . LEU A 1 86 ? -0.851 5.577 -3.145 1.00 97.12 86 LEU A N 1
ATOM 652 C CA . LEU A 1 86 ? -1.331 6.669 -2.294 1.00 97.12 86 LEU A CA 1
ATOM 653 C C . LEU A 1 86 ? -2.765 6.419 -1.815 1.00 97.12 86 LEU A C 1
ATOM 655 O O . LEU A 1 86 ? -3.015 6.470 -0.613 1.00 97.12 86 LEU A O 1
ATOM 659 N N . ARG A 1 87 ? -3.677 6.046 -2.721 1.00 97.69 87 ARG A N 1
ATOM 660 C CA . ARG A 1 87 ? -5.065 5.704 -2.357 1.00 97.69 87 ARG A CA 1
ATOM 661 C C . ARG A 1 87 ? -5.134 4.531 -1.376 1.00 97.69 87 ARG A C 1
ATOM 663 O O . ARG A 1 87 ? -5.905 4.568 -0.422 1.00 97.69 87 ARG A O 1
ATOM 670 N N . ILE A 1 88 ? -4.313 3.499 -1.573 1.00 97.69 88 ILE A N 1
ATOM 671 C CA . ILE A 1 88 ? -4.261 2.352 -0.651 1.00 97.69 88 ILE A CA 1
ATOM 672 C C . ILE A 1 88 ? -3.763 2.792 0.732 1.00 97.69 88 ILE A C 1
ATOM 674 O O . ILE A 1 88 ? -4.298 2.360 1.750 1.00 97.69 88 ILE A O 1
ATOM 678 N N . ARG A 1 89 ? -2.782 3.698 0.802 1.00 95.62 89 ARG A N 1
ATOM 679 C CA . ARG A 1 89 ? -2.291 4.245 2.076 1.00 95.62 89 ARG A CA 1
ATOM 680 C C . ARG A 1 89 ? -3.367 5.038 2.825 1.00 95.62 89 ARG A C 1
ATOM 682 O O . ARG A 1 89 ? -3.459 4.938 4.051 1.00 95.62 89 ARG A O 1
ATOM 689 N N . GLU A 1 90 ? -4.193 5.796 2.112 1.00 97.00 90 GLU A N 1
ATOM 690 C CA . GLU A 1 90 ? -5.360 6.468 2.696 1.00 97.00 90 GLU A CA 1
ATOM 691 C C . GLU A 1 90 ? -6.350 5.442 3.263 1.00 97.00 90 GLU A C 1
ATOM 693 O O . GLU A 1 90 ? -6.763 5.549 4.419 1.00 97.00 90 GLU A O 1
ATOM 698 N N . GLN A 1 91 ? -6.662 4.388 2.503 1.00 97.31 91 GLN A N 1
ATOM 699 C CA . GLN A 1 91 ? -7.535 3.301 2.960 1.00 97.31 91 GLN A CA 1
ATOM 700 C C . GLN A 1 91 ? -6.979 2.576 4.189 1.00 97.31 91 GLN A C 1
ATOM 702 O O . GLN A 1 91 ? -7.737 2.261 5.106 1.00 97.31 91 GLN A O 1
ATOM 707 N N . LEU A 1 92 ? -5.666 2.350 4.240 1.00 96.69 92 LEU A N 1
ATOM 708 C CA . LEU A 1 92 ? -4.996 1.711 5.370 1.00 96.69 92 LEU A CA 1
ATOM 709 C C . LEU A 1 92 ? -5.096 2.573 6.633 1.00 96.69 92 LEU A C 1
ATOM 711 O O . LEU A 1 92 ? -5.340 2.061 7.723 1.00 96.69 92 LEU A O 1
ATOM 715 N N . THR A 1 93 ? -4.988 3.893 6.474 1.00 96.25 93 THR A N 1
ATOM 716 C CA . THR A 1 93 ? -5.169 4.854 7.569 1.00 96.25 93 THR A CA 1
ATOM 717 C C . THR A 1 93 ? -6.598 4.804 8.111 1.00 96.25 93 THR A C 1
ATOM 719 O O . THR A 1 93 ? -6.794 4.740 9.323 1.00 96.25 93 THR A O 1
ATOM 722 N N . ILE A 1 94 ? -7.596 4.767 7.223 1.00 96.88 94 ILE A N 1
ATOM 723 C CA . ILE A 1 94 ? -9.012 4.645 7.602 1.00 96.88 94 ILE A CA 1
ATOM 724 C C . ILE A 1 94 ? -9.268 3.321 8.332 1.00 96.88 94 ILE A C 1
ATOM 726 O O . ILE A 1 94 ? -9.889 3.319 9.393 1.00 96.88 94 ILE A O 1
ATOM 730 N N . ALA A 1 95 ? -8.768 2.201 7.801 1.00 97.00 95 ALA A N 1
ATOM 731 C CA . ALA A 1 95 ? -8.933 0.886 8.418 1.00 97.00 95 ALA A CA 1
ATOM 732 C C . ALA A 1 95 ? -8.280 0.822 9.810 1.00 97.00 95 ALA A C 1
ATOM 734 O O . ALA A 1 95 ? -8.861 0.276 10.747 1.00 97.00 95 ALA A O 1
ATOM 735 N N . TYR A 1 96 ? -7.104 1.435 9.972 1.00 97.44 96 TYR A N 1
ATOM 736 C CA . TYR A 1 96 ? -6.429 1.532 11.264 1.00 97.44 96 TYR A CA 1
ATOM 737 C C . TYR A 1 96 ? -7.240 2.352 12.277 1.00 97.44 96 TYR A C 1
ATOM 739 O O . TYR A 1 96 ? -7.439 1.914 13.410 1.00 97.44 96 TYR A O 1
ATOM 747 N N . GLN A 1 97 ? -7.748 3.519 11.870 1.00 97.38 97 GLN A N 1
ATOM 748 C CA . GLN A 1 97 ? -8.590 4.364 12.724 1.00 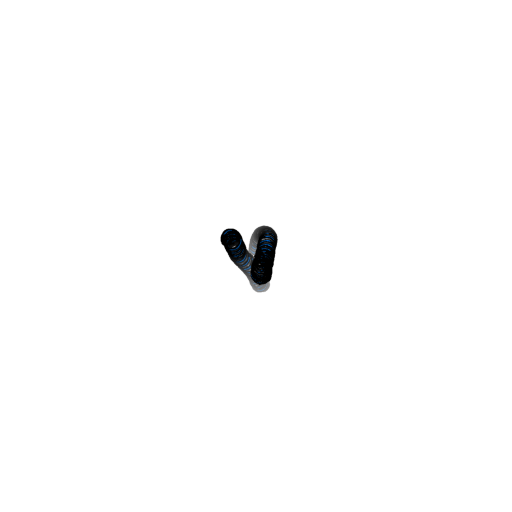97.38 97 GLN A CA 1
ATOM 749 C C . GLN A 1 97 ? -9.877 3.646 13.144 1.00 97.38 97 GLN A C 1
ATOM 751 O O . GLN A 1 97 ? -10.268 3.705 14.309 1.00 97.38 97 GLN A O 1
ATOM 756 N N . GLU A 1 98 ? -10.524 2.944 12.211 1.00 96.31 98 GLU A N 1
ATOM 757 C CA . GLU A 1 98 ? -11.719 2.143 12.479 1.00 96.31 98 GLU A CA 1
ATOM 758 C C . GLU A 1 98 ? -11.433 1.043 13.507 1.00 96.31 98 GLU A C 1
ATOM 760 O O . GLU A 1 98 ? -12.154 0.921 14.500 1.00 96.31 98 GLU A O 1
ATOM 765 N N . LYS A 1 99 ? -10.345 0.288 13.318 1.00 97.06 99 LYS A N 1
ATOM 766 C CA . LYS A 1 99 ? -9.922 -0.741 14.266 1.00 97.06 99 LYS A CA 1
ATOM 767 C C . LYS A 1 99 ? -9.662 -0.147 15.655 1.00 97.06 99 LYS A C 1
ATOM 769 O O . LYS A 1 99 ? -10.228 -0.632 16.631 1.00 97.06 99 LYS A O 1
ATOM 774 N N . SER A 1 100 ? -8.879 0.929 15.733 1.00 97.06 100 SER A N 1
ATOM 775 C CA . SER A 1 100 ? -8.542 1.594 16.998 1.00 97.06 100 SER A CA 1
ATOM 776 C C . SER A 1 100 ? -9.786 2.091 17.742 1.00 97.06 100 SER A C 1
ATOM 778 O O . SER A 1 100 ? -9.902 1.926 18.956 1.00 97.06 100 SER A O 1
ATOM 780 N N . ARG A 1 101 ? -10.778 2.619 17.016 1.00 96.75 101 ARG A N 1
ATOM 781 C CA . ARG A 1 101 ? -12.065 3.010 17.602 1.00 96.75 101 ARG A CA 1
ATOM 782 C C . ARG A 1 101 ? -12.798 1.821 18.223 1.00 96.75 101 ARG A C 1
ATOM 784 O O . ARG A 1 101 ? -13.376 1.958 19.300 1.00 96.75 101 ARG A O 1
ATOM 791 N N . PHE A 1 102 ? -12.811 0.666 17.560 1.00 96.81 102 PHE A N 1
ATOM 792 C CA . PHE A 1 102 ? -13.447 -0.525 18.121 1.00 96.81 102 PHE A CA 1
ATOM 793 C C . PHE A 1 102 ? -12.683 -1.092 19.319 1.00 96.81 102 PHE A C 1
ATOM 795 O O . PHE A 1 102 ? -13.334 -1.538 20.260 1.00 96.81 102 PHE A O 1
ATOM 802 N N . GLU A 1 103 ? -11.350 -1.022 19.333 1.00 96.31 103 GLU A N 1
ATOM 803 C CA . GLU A 1 103 ? -10.538 -1.393 20.504 1.00 96.31 103 GLU A CA 1
ATOM 804 C C . GLU A 1 103 ? -10.943 -0.567 21.733 1.00 96.31 103 GLU A C 1
ATOM 806 O O . GLU A 1 103 ? -11.293 -1.138 22.765 1.00 96.31 103 GLU A O 1
ATOM 811 N N . GLN A 1 104 ? -11.033 0.759 21.587 1.00 96.44 104 GLN A N 1
ATOM 812 C CA . GLN A 1 104 ? -11.468 1.658 22.665 1.00 96.44 104 GLN A CA 1
ATOM 813 C C . GLN A 1 104 ? -12.893 1.353 23.150 1.00 96.44 104 GLN A C 1
ATOM 815 O O . GLN A 1 104 ? -13.173 1.373 24.346 1.00 96.44 104 GLN A O 1
ATOM 820 N N . LEU A 1 105 ? -13.822 1.062 22.233 1.0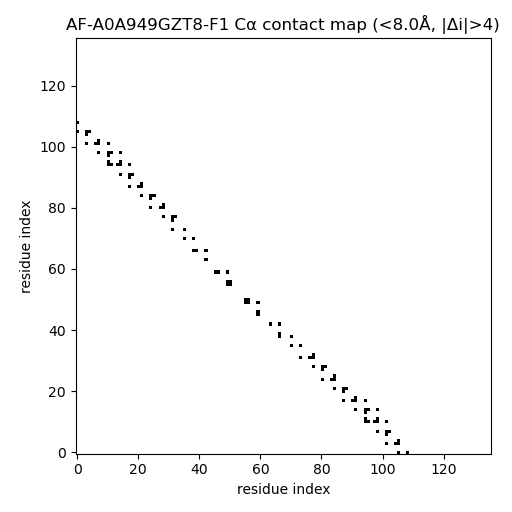0 95.94 105 LEU A N 1
ATOM 821 C CA . LEU A 1 105 ? -15.200 0.725 22.603 1.00 95.94 105 LEU A CA 1
ATOM 822 C C . LEU A 1 105 ? -15.295 -0.606 23.356 1.00 95.94 105 LEU A C 1
ATOM 824 O O . LEU A 1 105 ? -16.147 -0.741 24.235 1.00 95.94 105 LEU A O 1
ATOM 828 N N . VAL A 1 106 ? -14.457 -1.584 23.004 1.00 95.44 106 VAL A N 1
ATOM 829 C CA . VAL A 1 106 ? -14.370 -2.860 23.722 1.00 95.44 106 VAL A CA 1
ATOM 830 C C . VAL A 1 106 ? -13.824 -2.630 25.129 1.00 95.44 106 VAL A C 1
ATOM 832 O O . VAL A 1 106 ? -14.448 -3.089 26.082 1.00 95.44 106 VAL A O 1
ATOM 835 N N . GLU A 1 107 ? -12.738 -1.872 25.273 1.00 94.94 107 GLU A N 1
ATOM 836 C CA . GLU A 1 107 ? -12.139 -1.534 26.571 1.00 94.94 107 GLU A CA 1
ATOM 837 C C . GLU A 1 107 ? -13.151 -0.840 27.497 1.00 94.94 107 GLU A C 1
ATOM 839 O O . GLU A 1 107 ? -13.457 -1.340 28.579 1.00 94.94 107 GLU A O 1
ATOM 844 N N . GLN A 1 108 ? -13.815 0.211 27.010 1.00 95.12 108 GLN A N 1
ATOM 845 C CA . GLN A 1 108 ? -14.865 0.907 27.763 1.00 95.12 108 GLN A CA 1
ATOM 846 C C . GLN A 1 108 ? -16.063 0.017 28.116 1.00 95.12 108 GLN A C 1
ATOM 848 O O . GLN A 1 108 ? -16.796 0.301 29.065 1.00 95.12 108 GLN A O 1
ATOM 853 N N . ALA A 1 109 ? -16.367 -0.998 27.303 1.00 93.62 109 ALA A N 1
ATOM 854 C CA . ALA A 1 109 ? -17.448 -1.932 27.601 1.00 93.62 109 ALA A CA 1
ATOM 855 C C . ALA A 1 109 ? -17.049 -2.904 28.718 1.00 93.62 109 ALA A C 1
ATOM 857 O O . ALA A 1 109 ? -17.892 -3.239 29.548 1.00 93.62 109 ALA A O 1
ATOM 858 N N . VAL A 1 110 ? -15.783 -3.329 28.750 1.00 93.44 110 VAL A N 1
ATOM 859 C CA . VAL A 1 110 ? -15.223 -4.163 29.821 1.00 93.44 110 VAL A CA 1
ATOM 860 C C . VAL A 1 110 ? -15.216 -3.402 31.142 1.00 93.44 110 VAL A C 1
ATOM 862 O O . VAL A 1 110 ? -15.722 -3.920 32.134 1.00 93.44 110 VAL A O 1
ATOM 865 N N . GLU A 1 111 ? -14.745 -2.155 31.146 1.00 95.00 111 GLU A N 1
ATOM 866 C CA . GLU A 1 111 ? -14.752 -1.301 32.340 1.00 95.00 111 GLU A CA 1
ATOM 867 C C . GLU A 1 111 ? -16.168 -1.084 32.883 1.00 95.00 111 GLU A C 1
ATOM 869 O O . GLU A 1 111 ? -16.422 -1.263 34.073 1.00 95.00 111 GLU A O 1
ATOM 874 N N . ARG A 1 112 ? -17.124 -0.754 32.003 1.00 94.31 112 ARG A N 1
ATOM 875 C CA . ARG A 1 112 ? -18.526 -0.558 32.399 1.00 94.31 112 ARG A CA 1
ATOM 876 C C . ARG A 1 112 ? -19.141 -1.807 33.012 1.00 94.31 112 ARG A C 1
ATOM 878 O O . ARG A 1 112 ? -19.914 -1.692 33.959 1.00 94.31 112 ARG A O 1
ATOM 885 N N . GLU A 1 113 ? -18.824 -2.981 32.476 1.00 93.88 113 GLU A N 1
ATOM 886 C CA . GLU A 1 113 ? -19.326 -4.235 33.029 1.00 93.88 113 GLU A CA 1
ATOM 887 C C . GLU A 1 113 ? -18.688 -4.550 34.386 1.00 93.88 113 GLU A C 1
ATOM 889 O O . GLU A 1 113 ? -19.402 -4.960 35.296 1.00 93.88 113 GLU A O 1
ATOM 894 N N . ALA A 1 114 ? -17.390 -4.290 34.559 1.00 94.25 114 ALA A N 1
ATOM 895 C CA . ALA A 1 114 ? -16.713 -4.465 35.842 1.00 94.25 114 ALA A CA 1
ATOM 896 C C . ALA A 1 114 ? -17.335 -3.582 36.938 1.00 94.25 114 ALA A C 1
ATOM 898 O O . ALA A 1 114 ? -17.718 -4.091 37.988 1.00 94.25 114 ALA A O 1
ATOM 899 N N . VAL A 1 115 ? -17.539 -2.290 36.651 1.00 96.12 115 VAL A N 1
ATOM 900 C CA . VAL A 1 115 ? -18.200 -1.351 37.577 1.00 96.12 115 VAL A CA 1
ATOM 901 C C . VAL A 1 115 ? -19.631 -1.792 37.890 1.00 96.12 115 VAL A C 1
ATOM 903 O O . VAL A 1 115 ? -20.084 -1.697 39.029 1.00 96.12 115 VAL A O 1
ATOM 906 N N . ARG A 1 116 ? -20.366 -2.296 36.889 1.00 95.00 116 ARG A N 1
ATOM 907 C CA . ARG A 1 116 ? -21.731 -2.799 37.082 1.00 95.00 116 ARG A CA 1
ATOM 908 C C . ARG A 1 116 ? -21.761 -4.003 38.022 1.00 95.00 116 ARG A C 1
ATOM 910 O O . ARG A 1 116 ? -22.648 -4.070 38.866 1.00 95.00 116 ARG A O 1
ATOM 917 N N . LEU A 1 117 ? -20.835 -4.946 37.860 1.00 94.00 117 LEU A N 1
ATOM 918 C CA . LEU A 1 117 ? -20.741 -6.130 38.714 1.00 94.00 117 LEU A CA 1
ATOM 919 C C . LEU A 1 117 ? -20.376 -5.749 40.151 1.00 94.00 117 LEU A C 1
ATOM 921 O O . LEU A 1 117 ? -21.058 -6.181 41.071 1.00 94.00 117 LEU A O 1
ATOM 925 N N . GLU A 1 118 ? -19.395 -4.866 40.336 1.00 95.19 118 GLU A N 1
ATOM 926 C CA . GLU A 1 118 ? -19.009 -4.367 41.661 1.00 95.19 118 GLU A CA 1
ATOM 927 C C . GLU A 1 118 ? -20.175 -3.660 42.372 1.00 95.19 118 GLU A C 1
ATOM 929 O O . GLU A 1 118 ? -20.433 -3.904 43.549 1.00 95.19 118 GLU A O 1
ATOM 934 N N . ALA A 1 119 ? -20.947 -2.843 41.647 1.00 94.94 119 ALA A N 1
ATOM 935 C CA . ALA A 1 119 ? -22.131 -2.188 42.196 1.00 94.94 119 ALA A CA 1
ATOM 936 C C . ALA A 1 119 ? -23.234 -3.186 42.598 1.00 94.94 119 ALA A C 1
ATOM 938 O O . ALA A 1 119 ? -23.915 -2.975 43.602 1.00 94.94 119 ALA A O 1
ATOM 939 N N . LEU A 1 120 ? -23.421 -4.265 41.828 1.00 94.38 120 LEU A N 1
ATOM 940 C CA . LEU A 1 120 ? -24.374 -5.327 42.163 1.00 94.38 120 LEU A CA 1
ATOM 941 C C . LEU A 1 120 ? -23.930 -6.115 43.399 1.00 94.38 120 LEU A C 1
ATOM 943 O O . LEU A 1 120 ? -24.757 -6.382 44.271 1.00 94.38 120 LEU A O 1
ATOM 947 N N . ASP A 1 121 ? -22.643 -6.443 43.493 1.00 93.38 121 ASP A N 1
ATOM 948 C CA . ASP A 1 121 ? -22.077 -7.145 44.644 1.00 93.38 121 ASP A CA 1
ATOM 949 C C . ASP A 1 121 ? -22.183 -6.290 45.914 1.00 93.38 121 ASP A C 1
ATOM 951 O O . ASP A 1 121 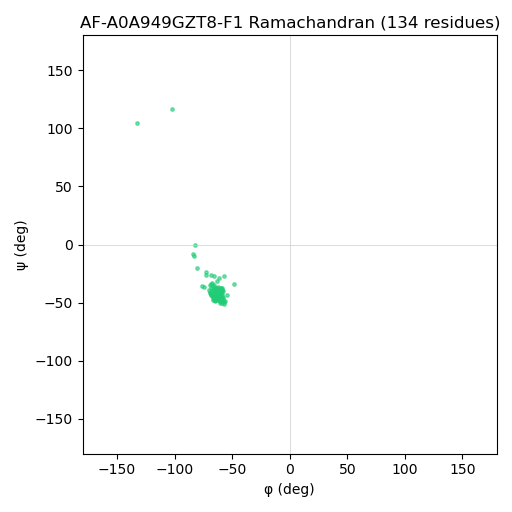? -22.623 -6.782 46.955 1.00 93.38 121 ASP A O 1
ATOM 955 N N . GLN A 1 122 ? -21.873 -4.993 45.827 1.00 92.00 122 GLN A N 1
ATOM 956 C CA . GLN A 1 122 ? -22.027 -4.068 46.949 1.00 92.00 122 GLN A CA 1
ATOM 957 C C . GLN A 1 122 ? -23.491 -3.945 47.388 1.00 92.00 122 GLN A C 1
ATOM 959 O O . GLN A 1 122 ? -23.781 -4.038 48.579 1.00 92.00 122 GLN A O 1
ATOM 964 N N . ALA A 1 123 ? -24.427 -3.811 46.443 1.00 93.44 123 ALA A N 1
ATOM 965 C CA . ALA A 1 123 ? -25.853 -3.760 46.758 1.00 93.44 123 ALA A CA 1
ATOM 966 C C . ALA A 1 123 ? -26.339 -5.046 47.455 1.00 93.44 123 ALA A C 1
ATOM 968 O O . ALA A 1 123 ? -27.126 -4.974 48.400 1.00 93.44 123 ALA A O 1
ATOM 969 N N . ALA A 1 124 ? -25.842 -6.215 47.038 1.00 92.25 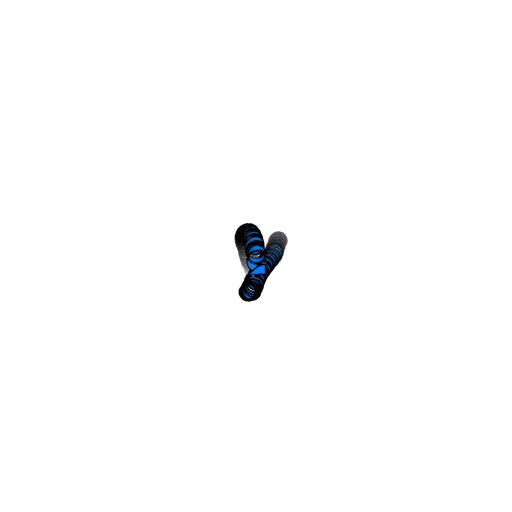124 ALA A N 1
ATOM 970 C CA . ALA A 1 124 ? -26.161 -7.490 47.678 1.00 92.25 124 ALA A CA 1
ATOM 971 C C . ALA A 1 124 ? -25.599 -7.586 49.110 1.00 92.25 124 ALA A C 1
ATOM 973 O O . ALA A 1 124 ? -26.266 -8.115 50.005 1.00 92.25 124 ALA A O 1
ATOM 974 N N . LEU A 1 125 ? -24.391 -7.061 49.351 1.00 92.25 125 LEU A N 1
ATOM 975 C CA . LEU A 1 125 ? -23.804 -6.974 50.692 1.00 92.25 125 LEU A CA 1
ATOM 976 C C . LEU A 1 125 ? -24.595 -6.025 51.600 1.00 92.25 125 LEU A C 1
ATOM 978 O O . LEU A 1 125 ? -24.870 -6.374 52.752 1.00 92.25 125 LEU A O 1
ATOM 982 N N . ASP A 1 126 ? -24.999 -4.869 51.077 1.00 92.88 126 ASP A N 1
ATOM 983 C CA . ASP A 1 126 ? -25.794 -3.881 51.806 1.00 92.88 126 ASP A CA 1
ATOM 984 C C . ASP A 1 126 ? -27.173 -4.455 52.181 1.00 92.88 126 ASP A C 1
ATOM 986 O O . ASP A 1 126 ? -27.601 -4.357 53.335 1.00 92.88 126 ASP A O 1
ATOM 990 N N . GLU A 1 127 ? -27.844 -5.143 51.250 1.00 89.00 127 GLU A N 1
ATOM 991 C CA . GLU A 1 127 ? -29.112 -5.833 51.511 1.00 89.00 127 GLU A CA 1
ATOM 992 C C . GLU A 1 127 ? -28.956 -6.926 52.586 1.00 89.00 127 GLU A C 1
ATOM 994 O O . GLU A 1 127 ? -29.767 -7.027 53.514 1.00 89.00 127 GLU A O 1
ATOM 999 N N . ALA A 1 128 ? -27.890 -7.729 52.517 1.00 88.94 128 ALA A N 1
ATOM 1000 C CA . ALA A 1 128 ? -27.604 -8.752 53.520 1.00 88.94 128 ALA A CA 1
ATOM 1001 C C . ALA A 1 128 ? -27.327 -8.154 54.912 1.00 88.94 128 ALA A C 1
ATOM 1003 O O . ALA A 1 128 ? -27.743 -8.731 55.925 1.00 88.94 128 ALA A O 1
ATOM 1004 N N . ALA A 1 129 ? -26.651 -7.004 54.980 1.00 87.31 129 ALA A N 1
ATOM 1005 C CA . ALA A 1 129 ? -26.398 -6.286 56.225 1.00 87.31 129 ALA A CA 1
ATOM 1006 C C . ALA A 1 129 ? -27.702 -5.760 56.846 1.00 87.31 129 ALA A C 1
ATOM 1008 O O . ALA A 1 129 ? -27.952 -6.001 58.029 1.00 87.31 129 ALA A O 1
ATOM 1009 N N . ILE A 1 130 ? -28.572 -5.135 56.045 1.00 83.69 130 ILE A N 1
ATOM 1010 C CA . ILE A 1 130 ? -29.895 -4.660 56.485 1.00 83.69 130 ILE A CA 1
ATOM 1011 C C . ILE A 1 130 ? -30.732 -5.826 57.033 1.00 83.69 130 ILE A C 1
ATOM 1013 O O . ILE A 1 130 ? -31.274 -5.748 58.138 1.00 83.69 130 ILE A O 1
ATOM 1017 N N . ASN A 1 131 ? -30.779 -6.947 56.310 1.00 78.56 131 ASN A N 1
ATOM 1018 C CA . ASN A 1 131 ? -31.556 -8.124 56.705 1.00 78.56 131 ASN A CA 1
ATOM 1019 C C . ASN A 1 131 ? -31.011 -8.836 57.958 1.00 78.56 131 ASN A C 1
ATOM 1021 O O . ASN A 1 131 ? -31.778 -9.482 58.675 1.00 78.56 131 ASN A O 1
ATOM 1025 N N . ARG A 1 132 ? -29.708 -8.722 58.260 1.00 65.25 132 ARG A N 1
ATOM 1026 C CA . ARG A 1 132 ? -29.127 -9.217 59.523 1.00 65.25 132 ARG A CA 1
ATOM 1027 C C . ARG A 1 132 ? -29.433 -8.314 60.714 1.00 65.25 132 ARG A C 1
ATOM 1029 O O . ARG A 1 132 ? -29.639 -8.837 61.800 1.00 65.25 132 ARG A O 1
ATOM 1036 N N . VAL A 1 133 ? -29.478 -6.997 60.524 1.00 60.72 133 VAL A N 1
ATOM 1037 C CA . VAL A 1 133 ? -29.796 -6.032 61.594 1.00 60.72 133 VAL A CA 1
ATOM 1038 C C . VAL A 1 133 ? -31.288 -6.065 61.966 1.00 60.72 133 VAL A C 1
ATOM 1040 O O . VAL A 1 133 ? -31.646 -5.779 63.103 1.00 60.72 133 VAL A O 1
ATOM 1043 N N . GLY A 1 134 ? -32.164 -6.466 61.038 1.00 53.69 134 GLY A N 1
ATOM 1044 C CA . GLY A 1 134 ? -33.612 -6.592 61.258 1.00 53.69 134 GLY A CA 1
ATOM 1045 C C . GLY A 1 134 ? -34.096 -7.885 61.935 1.00 53.69 134 GLY A C 1
ATOM 1046 O O . GLY A 1 134 ? -35.303 -8.037 62.127 1.00 53.69 134 GLY A O 1
ATOM 1047 N N . ARG A 1 135 ? -33.210 -8.828 62.287 1.00 49.00 135 ARG A N 1
ATOM 1048 C CA . ARG A 1 135 ? -33.564 -10.021 63.078 1.00 49.00 135 ARG A CA 1
ATOM 1049 C C . ARG A 1 135 ? -33.109 -9.826 64.535 1.00 49.00 135 ARG A C 1
ATOM 1051 O O . ARG A 1 135 ? -31.902 -9.696 64.726 1.00 49.00 135 ARG A O 1
ATOM 1058 N N . PRO A 1 136 ? -34.029 -9.778 65.523 1.00 54.00 136 PRO A N 1
ATOM 1059 C CA . PRO A 1 136 ? -33.664 -9.756 66.941 1.00 54.00 136 PRO A CA 1
ATOM 1060 C C . PRO A 1 136 ? -32.969 -11.049 67.383 1.00 54.00 136 PRO A C 1
ATOM 1062 O O . PRO A 1 136 ? -33.205 -12.104 66.744 1.00 54.00 136 PRO A O 1
#